Protein AF-A0A414ZR60-F1 (afdb_monomer)

Radius of gyration: 12.82 Å; Cα contacts (8 Å, |Δi|>4): 130; chains: 1; bounding box: 21×34×31 Å

Structure (mmCIF, N/CA/C/O backbone):
data_AF-A0A414ZR60-F1
#
_entry.id   AF-A0A414ZR60-F1
#
loop_
_atom_site.group_PDB
_atom_site.id
_atom_site.type_symbol
_atom_site.label_atom_id
_atom_site.label_alt_id
_atom_site.label_comp_id
_atom_site.label_asym_id
_atom_site.label_entity_id
_atom_site.label_seq_id
_atom_site.pdbx_PDB_ins_code
_atom_site.Cartn_x
_atom_site.Cartn_y
_atom_site.Cartn_z
_atom_site.occupancy
_atom_site.B_iso_or_equiv
_atom_site.auth_seq_id
_atom_site.auth_comp_id
_atom_site.auth_asym_id
_atom_site.auth_atom_id
_atom_site.pdbx_PDB_model_num
ATOM 1 N N . MET A 1 1 ? -2.681 -23.060 -19.780 1.00 38.00 1 MET A N 1
ATOM 2 C CA . MET A 1 1 ? -2.834 -22.270 -18.538 1.00 38.00 1 MET A CA 1
ATOM 3 C C . MET A 1 1 ? -1.625 -21.352 -18.429 1.00 38.00 1 MET A C 1
ATOM 5 O O . MET A 1 1 ? -0.523 -21.859 -18.299 1.00 38.00 1 MET A O 1
ATOM 9 N N . ASN A 1 2 ? -1.790 -20.033 -18.578 1.00 39.12 2 ASN A N 1
ATOM 10 C CA . ASN A 1 2 ? -0.674 -19.092 -18.425 1.00 39.12 2 ASN A CA 1
ATOM 11 C C . ASN A 1 2 ? -0.390 -18.902 -16.933 1.00 39.12 2 ASN A C 1
ATOM 13 O O . ASN A 1 2 ? -1.018 -18.079 -16.268 1.00 39.12 2 ASN A O 1
ATOM 17 N N . THR A 1 3 ? 0.539 -19.692 -16.404 1.00 46.84 3 THR A N 1
ATOM 18 C CA . THR A 1 3 ? 1.116 -19.496 -15.075 1.00 46.84 3 THR A CA 1
ATOM 19 C C . THR A 1 3 ? 1.922 -18.201 -15.116 1.00 46.84 3 THR A C 1
ATOM 21 O O . THR A 1 3 ? 3.037 -18.173 -15.638 1.00 46.84 3 THR A O 1
ATOM 24 N N . GLY A 1 4 ? 1.328 -17.095 -14.661 1.00 50.56 4 GLY A N 1
ATOM 25 C CA . GLY A 1 4 ? 2.025 -15.812 -14.571 1.00 50.56 4 GLY A CA 1
ATOM 26 C C . GLY A 1 4 ? 3.368 -15.986 -13.859 1.00 50.56 4 GLY A C 1
ATOM 27 O O . GLY A 1 4 ? 3.462 -16.755 -12.909 1.00 50.56 4 GLY A O 1
ATOM 28 N N . ASN A 1 5 ? 4.419 -15.317 -14.338 1.00 56.34 5 ASN A N 1
ATOM 29 C CA . ASN A 1 5 ? 5.753 -15.455 -13.757 1.00 56.34 5 ASN A CA 1
ATOM 30 C C . ASN A 1 5 ? 5.733 -14.958 -12.294 1.00 56.34 5 ASN A C 1
ATOM 32 O O . ASN A 1 5 ? 5.567 -13.749 -12.091 1.00 56.34 5 ASN A O 1
ATOM 36 N N . PRO A 1 6 ? 5.936 -15.831 -11.285 1.00 57.00 6 PRO A N 1
ATOM 37 C CA . PRO A 1 6 ? 5.867 -15.454 -9.872 1.00 57.00 6 PRO A CA 1
ATOM 38 C C . PRO A 1 6 ? 6.872 -14.359 -9.506 1.00 57.00 6 PRO A C 1
ATOM 40 O O . PRO A 1 6 ? 6.607 -13.546 -8.632 1.00 57.00 6 PRO A O 1
ATOM 43 N N . LYS A 1 7 ? 7.996 -14.265 -10.236 1.00 59.28 7 LYS A N 1
ATOM 44 C CA . LYS A 1 7 ? 9.020 -13.222 -10.042 1.00 59.28 7 LYS A CA 1
ATOM 45 C C . LYS A 1 7 ? 8.542 -11.813 -10.411 1.00 59.28 7 LYS A C 1
ATOM 47 O O . LYS A 1 7 ? 9.251 -10.848 -10.158 1.00 59.28 7 LYS A O 1
ATOM 52 N N . ARG A 1 8 ? 7.378 -11.687 -11.055 1.00 69.31 8 ARG A N 1
ATOM 53 C CA . ARG A 1 8 ? 6.779 -10.413 -11.483 1.00 69.31 8 ARG A CA 1
ATOM 54 C C . ARG A 1 8 ? 5.444 -10.128 -10.787 1.00 69.31 8 ARG A C 1
ATOM 56 O O . ARG A 1 8 ? 4.644 -9.349 -11.308 1.00 69.31 8 ARG A O 1
ATOM 63 N N . SER A 1 9 ? 5.178 -10.770 -9.647 1.00 77.31 9 SER A N 1
ATOM 64 C CA . SER A 1 9 ? 3.976 -10.500 -8.857 1.00 77.31 9 SER A CA 1
ATOM 65 C C . SER A 1 9 ? 4.027 -9.101 -8.247 1.00 77.31 9 SER A C 1
ATOM 67 O O . SER A 1 9 ? 5.052 -8.701 -7.696 1.00 77.31 9 SER A O 1
ATOM 69 N N . SER A 1 10 ? 2.914 -8.375 -8.318 1.00 85.19 10 SER A N 1
ATOM 70 C CA . SER A 1 10 ? 2.760 -7.135 -7.564 1.00 85.19 10 SER A CA 1
ATOM 71 C C . SER A 1 10 ? 2.718 -7.438 -6.064 1.00 85.19 10 SER A C 1
ATOM 73 O O . SER A 1 10 ? 2.123 -8.433 -5.647 1.00 85.19 10 SER A O 1
ATOM 75 N N . GLN A 1 11 ? 3.330 -6.569 -5.267 1.00 90.00 11 GLN A N 1
ATOM 76 C CA . GLN A 1 11 ? 3.075 -6.470 -3.835 1.00 90.00 11 GLN A CA 1
ATOM 77 C C . GLN A 1 11 ? 1.935 -5.476 -3.597 1.00 90.00 11 GLN A C 1
ATOM 79 O O . GLN A 1 11 ? 1.553 -4.712 -4.486 1.00 90.00 11 GLN A O 1
ATOM 84 N N . PHE A 1 12 ? 1.391 -5.480 -2.386 1.00 92.56 12 PHE A N 1
ATOM 85 C CA . PHE A 1 12 ? 0.281 -4.615 -2.013 1.00 92.56 12 PHE A CA 1
ATOM 86 C C . PHE A 1 12 ? 0.589 -3.954 -0.678 1.00 92.56 12 PHE A C 1
ATOM 88 O O . PHE A 1 12 ? 0.802 -4.643 0.314 1.00 92.56 12 PHE A O 1
ATOM 95 N N . LEU A 1 13 ? 0.644 -2.627 -0.655 1.00 95.19 13 LEU A N 1
ATOM 96 C CA . LEU A 1 13 ? 0.846 -1.843 0.559 1.00 95.19 13 LEU A CA 1
ATOM 97 C C . LEU A 1 13 ? -0.514 -1.441 1.122 1.00 95.19 13 LEU A C 1
ATOM 99 O O . LEU A 1 13 ? -1.264 -0.715 0.474 1.00 95.19 13 LEU A O 1
ATOM 103 N N . CYS A 1 14 ? -0.837 -1.916 2.320 1.00 95.75 14 CYS A N 1
ATOM 104 C CA . CYS A 1 14 ? -2.073 -1.556 3.001 1.00 95.75 14 CYS A CA 1
ATOM 105 C C . CYS A 1 14 ? -2.030 -0.075 3.404 1.00 95.75 14 CYS A C 1
ATOM 107 O O . CYS A 1 14 ? -1.128 0.325 4.133 1.00 95.75 14 CYS A O 1
ATOM 109 N N . LEU A 1 15 ? -2.998 0.730 2.961 1.00 96.31 15 LEU A N 1
ATOM 110 C CA . LEU A 1 15 ? -3.077 2.164 3.288 1.00 96.31 15 LEU A CA 1
ATOM 111 C C . LEU A 1 15 ? -3.579 2.425 4.719 1.00 96.31 15 LEU A C 1
ATOM 113 O O . LEU A 1 15 ? -3.443 3.532 5.234 1.00 96.31 15 LEU A O 1
ATOM 117 N N . HIS A 1 16 ? -4.134 1.395 5.359 1.00 94.94 16 HIS A N 1
ATOM 118 C CA . HIS A 1 16 ? -4.588 1.434 6.744 1.00 94.94 16 HIS A CA 1
ATOM 119 C C . HIS A 1 16 ? -3.413 1.261 7.717 1.00 94.94 16 HIS A C 1
ATOM 121 O O . HIS A 1 16 ? -3.025 2.209 8.392 1.00 94.94 16 HIS A O 1
ATOM 127 N N . CYS A 1 17 ? -2.754 0.096 7.704 1.00 95.19 17 CYS A N 1
ATOM 128 C CA . CYS A 1 17 ? -1.633 -0.196 8.607 1.00 95.19 17 CYS A CA 1
ATOM 129 C C . CYS A 1 17 ? -0.241 0.166 8.061 1.00 95.19 17 CYS A C 1
ATOM 131 O O . CYS A 1 17 ? 0.755 -0.042 8.752 1.00 95.19 17 CYS A O 1
ATOM 133 N N . MET A 1 18 ? -0.144 0.665 6.822 1.00 95.19 18 MET A N 1
ATOM 134 C CA . MET A 1 18 ? 1.109 1.073 6.158 1.00 95.19 18 MET A CA 1
ATOM 135 C C . MET A 1 18 ? 2.184 -0.023 6.067 1.00 95.19 18 MET A C 1
ATOM 137 O O . MET A 1 18 ? 3.384 0.245 5.959 1.00 95.19 18 MET A O 1
ATOM 141 N N . LYS A 1 19 ? 1.756 -1.289 6.058 1.00 95.12 19 LYS A N 1
ATOM 142 C CA . LYS A 1 19 ? 2.616 -2.468 5.891 1.00 95.12 19 LYS A CA 1
ATOM 143 C C . LYS A 1 19 ? 2.311 -3.187 4.584 1.00 95.12 19 LYS A C 1
ATOM 145 O O . LYS A 1 19 ? 1.171 -3.184 4.112 1.00 95.12 19 LYS A O 1
ATOM 150 N N . ILE A 1 20 ? 3.328 -3.841 4.016 1.00 93.94 20 ILE A N 1
ATOM 151 C CA . ILE A 1 20 ? 3.117 -4.769 2.901 1.00 93.94 20 ILE A CA 1
ATOM 152 C C . ILE A 1 20 ? 2.188 -5.874 3.393 1.00 93.94 20 ILE A C 1
ATOM 154 O O . ILE A 1 20 ? 2.417 -6.487 4.435 1.00 93.94 20 ILE A O 1
ATOM 158 N N . ASN A 1 21 ? 1.089 -6.056 2.683 1.00 92.12 21 ASN A N 1
ATOM 159 C CA . ASN A 1 21 ? 0.084 -7.044 2.991 1.00 92.12 21 ASN A CA 1
ATOM 160 C C . ASN A 1 21 ? 0.648 -8.440 2.708 1.00 92.12 21 ASN A C 1
ATOM 162 O O . ASN A 1 21 ? 1.242 -8.678 1.655 1.00 92.12 21 ASN A O 1
ATOM 166 N N . GLN A 1 22 ? 0.442 -9.363 3.644 1.00 88.06 22 GLN A N 1
ATOM 167 C CA . GLN A 1 22 ? 0.913 -10.750 3.581 1.00 88.06 22 GLN A CA 1
ATOM 168 C C . GLN A 1 22 ? -0.009 -11.609 2.705 1.00 88.06 22 GLN A C 1
ATOM 170 O O . GLN A 1 22 ? -0.415 -12.711 3.069 1.00 88.06 22 GLN A O 1
ATOM 175 N N . LEU A 1 23 ? -0.389 -11.071 1.547 1.00 81.81 23 LEU A N 1
ATOM 176 C CA . LEU A 1 23 ? -1.151 -11.801 0.549 1.00 81.81 23 LEU A CA 1
ATOM 177 C C . LEU A 1 23 ? -0.241 -12.875 -0.042 1.00 81.81 23 LEU A C 1
ATOM 179 O O . LEU A 1 23 ? 0.877 -12.587 -0.468 1.00 81.81 23 LEU A O 1
ATOM 183 N N . GLY A 1 24 ? -0.726 -14.115 -0.079 1.00 67.75 24 GLY A N 1
ATOM 184 C CA . GLY A 1 24 ? -0.031 -15.189 -0.779 1.00 67.75 24 GLY A CA 1
ATOM 185 C C . GLY A 1 24 ? 0.228 -14.834 -2.250 1.00 67.75 24 GLY A C 1
ATOM 186 O O . GLY A 1 24 ? -0.453 -13.997 -2.850 1.00 67.75 24 GLY A O 1
ATOM 187 N N . SER A 1 25 ? 1.214 -15.493 -2.861 1.00 62.22 25 SER A N 1
ATOM 188 C CA . SER A 1 25 ? 1.471 -15.365 -4.296 1.00 62.22 25 SER A CA 1
ATOM 189 C C . SER A 1 25 ? 0.227 -15.781 -5.087 1.00 62.22 25 SER A C 1
ATOM 191 O O . SER A 1 25 ? -0.189 -16.932 -4.978 1.00 62.22 25 SER A O 1
ATOM 193 N N . GLY A 1 26 ? -0.358 -14.891 -5.898 1.00 56.53 26 GLY A N 1
ATOM 194 C CA . GLY A 1 26 ? -1.452 -15.311 -6.784 1.00 56.53 26 GLY A CA 1
ATOM 195 C C . GLY A 1 26 ? -2.538 -14.304 -7.138 1.00 56.53 26 GLY A C 1
ATOM 196 O O . GLY A 1 26 ? -3.435 -14.677 -7.888 1.00 56.53 26 GLY A O 1
ATOM 197 N N . ILE A 1 27 ? -2.496 -13.045 -6.677 1.00 67.44 27 ILE A N 1
ATOM 198 C CA . ILE A 1 27 ? -3.479 -12.058 -7.157 1.00 67.44 27 ILE A CA 1
ATOM 199 C C . ILE A 1 27 ? -3.204 -11.757 -8.629 1.00 67.44 27 ILE A C 1
ATOM 201 O O . ILE A 1 27 ? -2.317 -10.982 -8.994 1.00 67.44 27 ILE A O 1
ATOM 205 N N . GLN A 1 28 ? -3.978 -12.414 -9.484 1.00 59.09 28 GLN A N 1
ATOM 206 C CA . GLN A 1 28 ? -3.818 -12.356 -10.921 1.00 59.09 28 GLN A CA 1
ATOM 207 C C . GLN A 1 28 ? -4.184 -10.956 -11.423 1.00 59.09 28 GLN A C 1
ATOM 209 O O . GLN A 1 28 ? -5.227 -10.382 -11.098 1.00 59.09 28 GLN A O 1
ATOM 214 N N . ARG A 1 29 ? -3.304 -10.382 -12.243 1.00 61.06 29 ARG A N 1
ATOM 215 C CA . ARG A 1 29 ? -3.590 -9.142 -12.962 1.00 61.06 29 ARG A CA 1
ATOM 216 C C . ARG A 1 29 ? -4.586 -9.497 -14.066 1.00 61.06 29 ARG A C 1
ATOM 218 O O . ARG A 1 29 ? -4.186 -10.036 -15.092 1.00 61.06 29 ARG A O 1
ATOM 225 N N . GLY A 1 30 ? -5.880 -9.251 -13.846 1.00 57.84 30 GLY A N 1
ATOM 226 C CA . GLY A 1 30 ? -6.857 -9.257 -14.942 1.00 57.84 30 GLY A CA 1
ATOM 227 C C . GLY A 1 30 ? -6.330 -8.337 -16.044 1.00 57.84 30 GLY A C 1
ATOM 228 O O . GLY A 1 30 ? -5.882 -7.239 -15.714 1.00 57.84 30 GLY A O 1
ATOM 229 N N . GLY A 1 31 ? -6.296 -8.823 -17.289 1.00 56.25 31 GLY A N 1
ATOM 230 C CA . GLY A 1 31 ? -5.421 -8.394 -18.398 1.00 56.25 31 GLY A CA 1
ATOM 231 C C . GLY A 1 31 ? -5.508 -6.944 -18.892 1.00 56.25 31 GLY A C 1
ATOM 232 O O . GLY A 1 31 ? -5.033 -6.654 -19.983 1.00 56.25 31 GLY A O 1
ATOM 233 N N . HIS A 1 32 ? -6.070 -6.028 -18.112 1.00 58.97 32 HIS A N 1
ATOM 234 C CA . HIS A 1 32 ? -6.100 -4.605 -18.404 1.00 58.97 32 HIS A CA 1
ATOM 235 C C . HIS A 1 32 ? -4.882 -3.895 -17.805 1.00 58.97 32 HIS A C 1
ATOM 237 O O . HIS A 1 32 ? -4.496 -4.116 -16.650 1.00 58.97 32 HIS A O 1
ATOM 243 N N . THR A 1 33 ? -4.291 -3.004 -18.597 1.00 59.44 33 THR A N 1
ATOM 244 C CA . THR A 1 33 ? -3.274 -2.039 -18.179 1.00 59.44 33 THR A CA 1
ATOM 245 C C . THR A 1 33 ? -3.892 -1.107 -17.140 1.00 59.44 33 THR A C 1
ATOM 247 O O . THR A 1 33 ? -4.570 -0.143 -17.472 1.00 59.44 33 THR A O 1
ATOM 250 N N . ARG A 1 34 ? -3.717 -1.425 -15.856 1.00 70.19 34 ARG A N 1
ATOM 251 C CA . ARG A 1 34 ? -4.101 -0.517 -14.768 1.00 70.19 34 ARG A CA 1
ATOM 252 C C . ARG A 1 34 ? -3.136 0.664 -14.731 1.00 70.19 34 ARG A C 1
ATOM 254 O O . ARG A 1 34 ? -1.989 0.541 -15.172 1.00 70.19 34 ARG A O 1
ATOM 261 N N . GLU A 1 35 ? -3.567 1.782 -14.172 1.00 80.69 35 GLU A N 1
ATOM 262 C CA . GLU A 1 35 ? -2.685 2.922 -13.919 1.00 80.69 35 GLU A CA 1
ATOM 263 C C . GLU A 1 35 ? -1.606 2.570 -12.877 1.00 8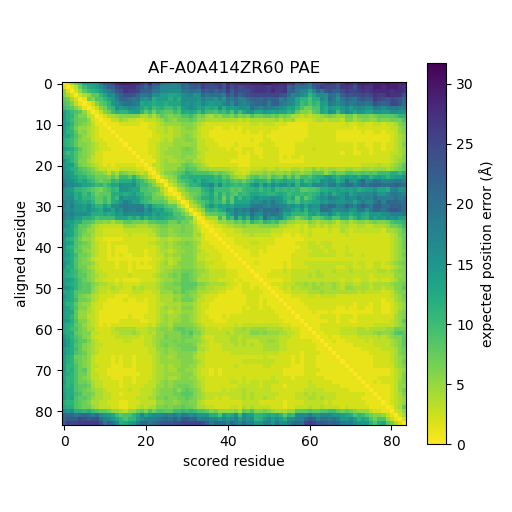0.69 35 GLU A C 1
ATOM 265 O O . GLU A 1 35 ? -1.742 1.603 -12.110 1.00 80.69 35 GLU A O 1
ATOM 270 N N . LYS A 1 36 ? -0.475 3.291 -12.889 1.00 86.44 36 LYS A N 1
ATOM 271 C CA . LYS A 1 36 ? 0.518 3.201 -11.800 1.00 86.44 36 LYS A CA 1
ATOM 272 C C . LYS A 1 36 ? -0.189 3.611 -10.502 1.00 86.44 36 LYS A C 1
ATOM 274 O O . LY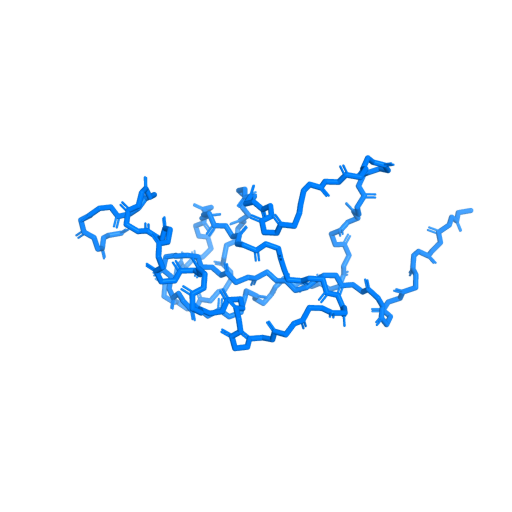S A 1 36 ? -1.052 4.481 -10.549 1.00 86.44 36 LYS A O 1
ATOM 279 N N . TRP A 1 37 ? 0.159 2.992 -9.372 1.00 89.69 37 TRP A N 1
ATOM 280 C CA . TRP A 1 37 ? -0.446 3.317 -8.068 1.00 89.69 37 TRP A CA 1
ATOM 281 C C . TRP A 1 37 ? -1.937 2.984 -7.947 1.00 89.69 37 TRP A C 1
ATOM 283 O O . TRP A 1 37 ? -2.681 3.632 -7.216 1.00 89.69 37 TRP A O 1
ATOM 293 N N . HIS A 1 38 ? -2.381 1.948 -8.654 1.00 90.94 38 HIS A N 1
ATOM 294 C CA . HIS A 1 38 ? -3.757 1.488 -8.565 1.00 90.94 38 HIS A CA 1
ATOM 295 C C . HIS A 1 38 ? -4.086 0.956 -7.159 1.00 90.94 38 HIS A C 1
ATOM 297 O O . HIS A 1 38 ? -3.360 0.123 -6.616 1.00 90.94 38 HIS A O 1
ATOM 303 N N . VAL A 1 39 ? -5.205 1.412 -6.595 1.00 92.56 39 VAL A N 1
ATOM 304 C CA . VAL A 1 39 ? -5.691 1.002 -5.271 1.00 92.56 39 VAL A CA 1
ATOM 305 C C . VAL A 1 39 ? -6.761 -0.079 -5.413 1.00 92.56 39 VAL A C 1
ATOM 307 O O . VAL A 1 39 ? -7.652 0.028 -6.256 1.00 92.56 39 VAL A O 1
ATOM 310 N N . LYS A 1 40 ? -6.681 -1.120 -4.582 1.00 91.00 40 LYS A N 1
ATOM 311 C CA . LYS A 1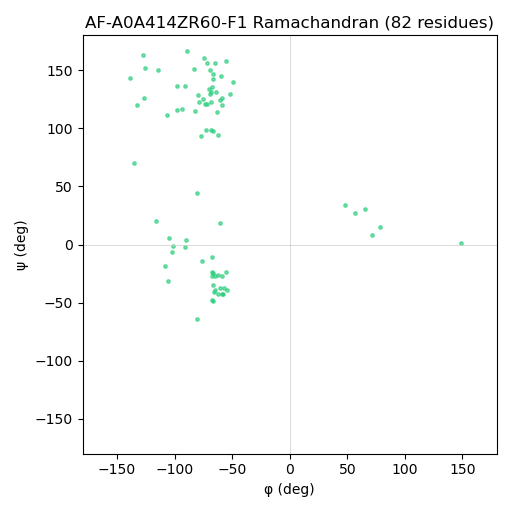 40 ? -7.625 -2.245 -4.545 1.00 91.00 40 LYS A CA 1
ATOM 312 C C . LYS A 1 40 ? -8.198 -2.448 -3.153 1.00 91.00 40 LYS A C 1
ATOM 314 O O . LYS A 1 40 ? -7.506 -2.214 -2.170 1.00 91.00 40 LYS A O 1
ATOM 319 N N . ASP A 1 41 ? -9.406 -2.984 -3.093 1.00 93.38 41 ASP A N 1
ATOM 320 C CA . ASP A 1 41 ? -9.958 -3.563 -1.872 1.00 93.38 41 ASP A CA 1
ATOM 321 C C . ASP A 1 41 ? -9.448 -4.992 -1.718 1.00 93.38 41 ASP A C 1
ATOM 323 O O . ASP A 1 41 ? -9.726 -5.845 -2.562 1.00 93.38 41 ASP A O 1
ATOM 327 N N . LEU A 1 42 ? -8.651 -5.240 -0.680 1.00 92.69 42 LEU A N 1
ATOM 328 C CA . LEU A 1 42 ? -8.064 -6.546 -0.388 1.00 92.69 42 LEU A CA 1
ATOM 329 C C . LEU A 1 42 ? -8.135 -6.818 1.109 1.00 92.69 42 LEU A C 1
ATOM 331 O O . LEU A 1 42 ? -7.904 -5.926 1.921 1.00 92.69 42 LEU A O 1
ATOM 335 N N . THR A 1 43 ? -8.383 -8.071 1.475 1.00 93.38 43 THR A N 1
ATOM 336 C CA . THR A 1 43 ? -8.209 -8.530 2.853 1.00 93.38 43 THR A CA 1
ATOM 337 C C . THR A 1 43 ? -6.765 -8.307 3.299 1.00 93.38 43 THR A C 1
ATOM 339 O O . THR A 1 43 ? -5.828 -8.744 2.628 1.00 93.38 43 THR A O 1
ATOM 342 N N . CYS A 1 44 ? -6.572 -7.618 4.421 1.00 93.88 44 CYS A N 1
ATOM 343 C CA . CYS A 1 44 ? -5.264 -7.388 5.011 1.00 93.88 44 CYS A CA 1
ATOM 344 C C . CYS A 1 44 ? -4.982 -8.386 6.127 1.00 93.88 44 CYS A C 1
ATOM 346 O O . CYS A 1 44 ? -5.628 -8.374 7.171 1.00 93.88 44 CYS A O 1
ATOM 348 N N . PHE A 1 45 ? -3.972 -9.226 5.909 1.00 93.00 45 PHE A N 1
ATOM 349 C CA . PHE A 1 45 ? -3.562 -10.268 6.855 1.00 93.00 45 PHE A CA 1
ATOM 350 C C . PHE A 1 45 ? -2.504 -9.796 7.861 1.00 93.00 45 PHE A C 1
ATOM 352 O O . PHE A 1 45 ? -2.009 -10.586 8.663 1.00 93.00 45 PHE A O 1
ATOM 359 N N . ASN A 1 46 ? -2.142 -8.509 7.834 1.00 94.19 46 ASN A N 1
ATOM 360 C CA . ASN A 1 46 ? -1.312 -7.929 8.884 1.00 94.19 46 ASN A CA 1
ATOM 361 C C . ASN A 1 46 ? -2.080 -7.902 10.207 1.00 94.19 46 ASN A C 1
ATOM 363 O O . ASN A 1 46 ? -3.297 -7.709 10.225 1.00 94.19 46 ASN A O 1
ATOM 367 N N . LYS A 1 47 ? -1.350 -8.065 11.316 1.00 93.94 47 LYS A N 1
ATOM 368 C CA . LYS A 1 47 ? -1.932 -8.148 12.661 1.00 93.94 47 LYS A CA 1
ATOM 369 C C . LYS A 1 47 ? -2.814 -6.945 12.981 1.00 93.94 47 LYS A C 1
ATOM 371 O O . LYS A 1 47 ? -3.875 -7.142 13.540 1.00 93.94 47 LYS A O 1
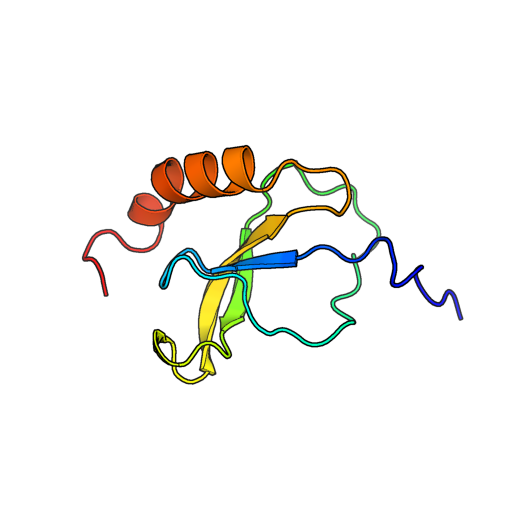ATOM 376 N N . GLU A 1 48 ? -2.415 -5.746 12.563 1.00 93.31 48 GLU A N 1
ATOM 377 C CA . GLU A 1 48 ? -3.133 -4.492 12.828 1.00 93.31 48 GLU A CA 1
ATOM 378 C C . GLU A 1 48 ? -4.514 -4.426 12.166 1.00 93.31 48 GLU A C 1
ATOM 380 O O . GLU A 1 48 ? -5.393 -3.735 12.661 1.00 93.31 48 GLU A O 1
ATOM 385 N N . CYS A 1 49 ? -4.710 -5.134 11.051 1.00 93.81 49 CYS A N 1
ATOM 386 C CA . CYS A 1 49 ? -5.971 -5.104 10.311 1.00 93.81 49 CYS A CA 1
ATOM 387 C C . CYS A 1 49 ? -6.839 -6.341 10.558 1.00 93.81 49 CYS A C 1
ATOM 389 O O . CYS A 1 49 ? -7.947 -6.393 10.041 1.00 93.81 49 CYS A O 1
ATOM 391 N N . HIS A 1 50 ? -6.348 -7.359 11.275 1.00 92.38 50 HIS A N 1
ATOM 392 C CA . HIS A 1 50 ? -7.122 -8.540 11.683 1.00 92.38 50 HIS A CA 1
ATOM 393 C C . HIS A 1 50 ? -7.962 -9.221 10.574 1.00 92.38 50 HIS A C 1
ATOM 395 O O . HIS A 1 50 ? -9.032 -9.760 10.845 1.00 92.38 50 HIS A O 1
ATOM 401 N N . GLY A 1 51 ? -7.499 -9.228 9.317 1.00 91.56 51 GLY A N 1
ATOM 402 C CA . GLY A 1 51 ? -8.254 -9.824 8.207 1.00 91.56 51 GLY A CA 1
ATOM 403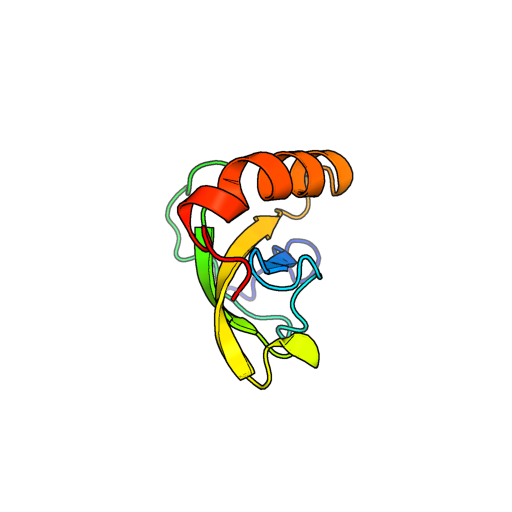 C C . GLY A 1 51 ? -9.396 -8.952 7.666 1.00 91.56 51 GLY A C 1
ATOM 404 O O . GLY A 1 51 ? -10.238 -9.447 6.917 1.00 91.56 51 GLY A O 1
ATOM 405 N N . M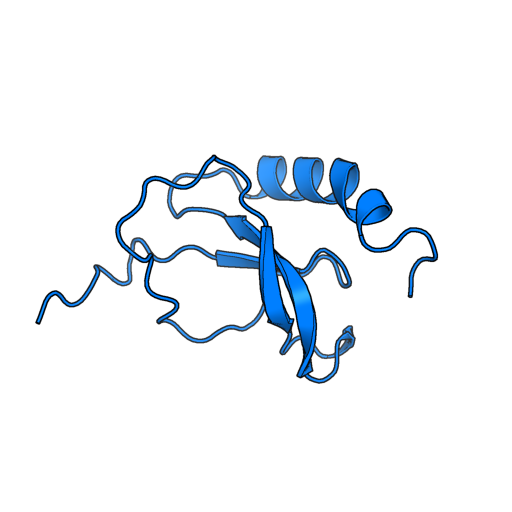ET A 1 52 ? -9.440 -7.663 8.000 1.00 93.75 52 MET A N 1
ATOM 406 C CA . MET A 1 52 ? -10.381 -6.708 7.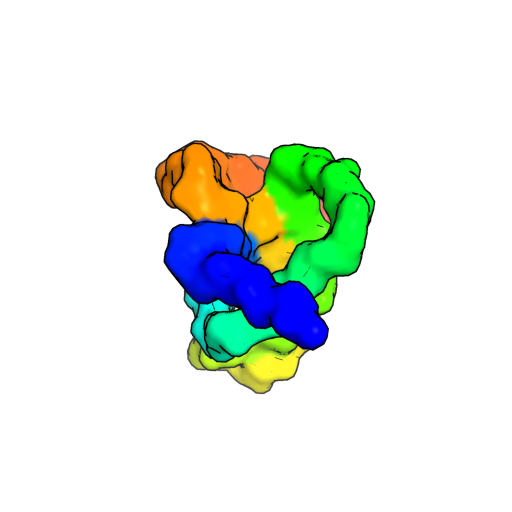413 1.00 93.75 52 MET A CA 1
ATOM 407 C C . MET A 1 52 ? -10.057 -6.434 5.943 1.00 93.75 52 MET A C 1
ATOM 409 O O . MET A 1 52 ? -8.898 -6.471 5.521 1.00 93.75 52 MET A O 1
ATOM 413 N N . ILE A 1 53 ? -11.085 -6.119 5.154 1.00 94.50 53 ILE A N 1
ATOM 414 C CA . ILE A 1 53 ? -10.906 -5.600 3.796 1.00 94.50 53 ILE A CA 1
ATOM 415 C C . ILE A 1 53 ? -10.427 -4.151 3.903 1.00 94.50 53 ILE A C 1
ATOM 417 O O . ILE A 1 53 ? -11.112 -3.310 4.479 1.00 94.50 53 ILE A O 1
ATOM 421 N N . THR A 1 54 ? -9.257 -3.862 3.340 1.00 95.44 54 THR A N 1
ATOM 422 C CA . THR A 1 54 ? -8.649 -2.530 3.344 1.00 95.44 54 THR A CA 1
ATOM 423 C C . THR A 1 54 ? -8.262 -2.081 1.937 1.00 95.44 54 THR A C 1
ATOM 425 O O . THR A 1 54 ? -8.128 -2.880 1.003 1.00 95.44 54 THR A O 1
ATOM 428 N N . LYS A 1 55 ? -8.032 -0.776 1.784 1.00 95.69 55 LYS A N 1
ATOM 429 C CA . LYS A 1 55 ? -7.484 -0.170 0.574 1.00 95.69 55 LYS A CA 1
ATOM 430 C C . LYS A 1 55 ? -5.988 -0.459 0.513 1.00 95.69 55 LYS A C 1
ATOM 432 O O . LYS A 1 55 ? -5.240 -0.160 1.442 1.00 95.69 55 LYS A O 1
ATOM 437 N N . ASN A 1 56 ? -5.547 -1.050 -0.588 1.00 94.31 56 ASN A N 1
ATOM 438 C CA . ASN A 1 56 ? -4.178 -1.493 -0.797 1.00 94.31 56 ASN A CA 1
ATOM 439 C C . ASN A 1 56 ? -3.621 -0.906 -2.093 1.00 94.31 56 ASN A C 1
ATOM 441 O O . ASN A 1 56 ? -4.200 -1.095 -3.164 1.00 94.31 56 ASN A O 1
ATOM 445 N N . LEU A 1 57 ? -2.477 -0.239 -1.999 1.00 94.75 57 LEU A N 1
ATOM 446 C CA . LEU A 1 57 ? -1.737 0.299 -3.129 1.00 94.75 57 LEU A CA 1
ATOM 447 C C . LEU A 1 57 ? -0.947 -0.815 -3.827 1.00 94.75 57 LEU A C 1
ATOM 449 O O . LEU A 1 57 ? -0.122 -1.480 -3.200 1.00 94.75 57 LEU A O 1
ATOM 453 N N . GLU A 1 58 ? -1.187 -1.022 -5.121 1.00 91.94 58 GLU A N 1
ATOM 454 C CA . GLU A 1 58 ? -0.432 -1.977 -5.935 1.00 91.94 58 GLU A CA 1
ATOM 455 C C . GLU A 1 58 ? 0.987 -1.455 -6.208 1.00 91.94 58 GLU A C 1
ATOM 457 O O . GLU A 1 58 ? 1.162 -0.410 -6.836 1.00 91.94 58 GLU A O 1
ATOM 462 N N . ILE A 1 59 ? 1.990 -2.225 -5.783 1.00 90.88 59 ILE A N 1
ATOM 463 C CA . ILE A 1 59 ? 3.413 -2.011 -6.065 1.0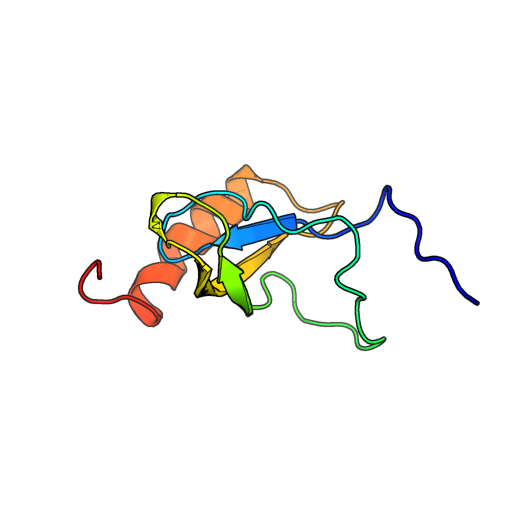0 90.88 59 ILE A CA 1
ATOM 464 C C . ILE A 1 59 ? 3.838 -3.070 -7.074 1.00 90.88 59 ILE A C 1
ATOM 466 O O . ILE A 1 59 ? 3.866 -4.263 -6.765 1.00 90.88 59 ILE A O 1
ATOM 470 N N . ARG A 1 60 ? 4.147 -2.669 -8.304 1.00 87.06 60 ARG A N 1
ATOM 471 C CA . ARG A 1 60 ? 4.574 -3.611 -9.344 1.00 87.06 60 ARG A CA 1
ATOM 472 C C . ARG A 1 60 ? 6.000 -4.065 -9.069 1.00 87.06 60 ARG A C 1
ATOM 474 O O . ARG A 1 60 ? 6.777 -3.378 -8.421 1.00 87.06 60 ARG A O 1
ATOM 481 N N . TRP A 1 61 ? 6.376 -5.193 -9.661 1.00 84.00 61 TRP A N 1
ATOM 482 C CA . TRP A 1 61 ? 7.728 -5.750 -9.547 1.00 84.00 61 TRP A CA 1
ATOM 483 C C . TRP A 1 61 ? 8.855 -4.784 -9.964 1.00 84.00 61 TRP A C 1
ATOM 485 O O . TRP A 1 61 ? 9.990 -4.968 -9.542 1.00 84.00 61 TRP A O 1
ATOM 495 N N . CYS A 1 62 ? 8.556 -3.793 -10.811 1.00 85.50 6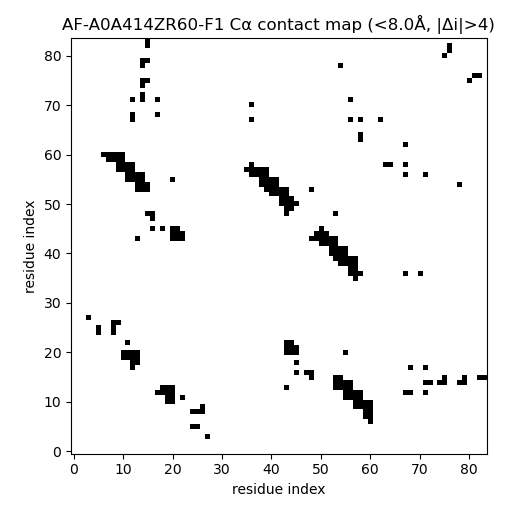2 CYS A N 1
ATOM 496 C CA . CYS A 1 62 ? 9.500 -2.785 -11.293 1.00 85.50 62 CYS A CA 1
ATOM 497 C C . CYS A 1 62 ? 9.381 -1.428 -10.581 1.00 85.50 62 CYS A C 1
ATOM 499 O O . CYS A 1 62 ? 10.112 -0.507 -10.936 1.00 85.50 62 CYS A O 1
ATOM 501 N N . ASP A 1 63 ? 8.443 -1.272 -9.644 1.00 88.62 63 ASP A N 1
ATOM 502 C CA . ASP A 1 63 ? 8.255 -0.014 -8.921 1.00 88.62 63 ASP A CA 1
ATOM 503 C C . ASP A 1 63 ? 9.238 0.093 -7.743 1.00 88.62 63 ASP A C 1
ATOM 505 O O . ASP A 1 63 ? 9.636 -0.905 -7.139 1.00 88.62 63 ASP A O 1
ATOM 509 N N . ASN A 1 64 ? 9.608 1.326 -7.389 1.00 91.81 64 ASN A N 1
ATOM 510 C CA . ASN A 1 64 ? 10.414 1.606 -6.206 1.00 91.81 64 ASN A CA 1
ATOM 511 C C . ASN A 1 64 ? 9.529 1.586 -4.943 1.00 91.81 64 ASN A C 1
ATOM 513 O O . ASN A 1 64 ? 8.499 2.257 -4.882 1.00 91.81 64 ASN A O 1
ATOM 517 N N . ILE A 1 65 ? 9.943 0.830 -3.922 1.00 89.56 65 ILE A N 1
ATOM 518 C CA . ILE A 1 65 ? 9.191 0.677 -2.666 1.00 89.56 65 ILE A CA 1
ATOM 519 C C . ILE A 1 65 ? 9.134 1.985 -1.861 1.00 89.56 65 ILE A C 1
ATOM 521 O O . ILE A 1 65 ? 8.121 2.245 -1.215 1.00 89.56 65 ILE A O 1
ATOM 525 N N . LEU A 1 66 ? 10.188 2.806 -1.887 1.00 93.69 66 LEU A N 1
ATOM 526 C CA . LEU A 1 66 ? 10.205 4.099 -1.195 1.00 93.69 66 LEU A CA 1
ATOM 527 C C . LEU A 1 66 ? 9.211 5.066 -1.845 1.00 93.69 66 LEU A C 1
ATOM 529 O O . LEU A 1 66 ? 8.341 5.574 -1.152 1.00 93.69 66 LEU A O 1
ATOM 533 N N . GLU A 1 67 ? 9.224 5.190 -3.178 1.00 95.12 67 GLU A N 1
ATOM 534 C CA . GLU A 1 67 ? 8.221 5.997 -3.897 1.00 95.12 67 GLU A CA 1
ATOM 535 C C . GLU A 1 67 ? 6.788 5.528 -3.610 1.00 95.12 67 GLU A C 1
ATOM 537 O O . GLU A 1 67 ? 5.866 6.335 -3.501 1.00 95.12 67 GLU A O 1
ATOM 542 N N . ALA A 1 68 ? 6.587 4.212 -3.495 1.00 93.88 68 ALA A N 1
ATOM 543 C CA . ALA A 1 68 ? 5.285 3.651 -3.165 1.00 93.88 68 ALA A CA 1
ATOM 544 C C . ALA A 1 68 ? 4.827 4.044 -1.755 1.00 93.88 68 ALA A C 1
ATOM 546 O O . ALA A 1 68 ? 3.643 4.315 -1.553 1.00 93.88 68 ALA A O 1
ATOM 547 N N . ARG A 1 69 ? 5.751 4.078 -0.788 1.00 94.44 69 ARG A N 1
ATOM 548 C CA . ARG A 1 69 ? 5.476 4.524 0.583 1.00 94.44 69 ARG A CA 1
ATOM 549 C C . ARG A 1 69 ? 5.147 6.009 0.630 1.00 94.44 69 ARG A C 1
ATOM 551 O O . ARG A 1 69 ? 4.091 6.346 1.156 1.00 94.44 69 ARG A O 1
ATOM 558 N N . ASP A 1 70 ? 5.952 6.848 -0.015 1.00 96.44 70 ASP A N 1
ATOM 559 C CA . ASP A 1 70 ? 5.694 8.290 -0.109 1.00 96.44 70 ASP A CA 1
ATOM 560 C C . ASP A 1 70 ? 4.326 8.550 -0.751 1.00 96.44 70 ASP A C 1
ATOM 562 O O . ASP A 1 70 ? 3.531 9.373 -0.290 1.00 96.44 70 ASP A O 1
ATOM 566 N N . LYS A 1 71 ? 3.996 7.797 -1.810 1.00 95.88 71 LYS A N 1
ATOM 567 C CA . LYS A 1 71 ? 2.689 7.906 -2.456 1.00 95.88 71 LYS A CA 1
ATOM 568 C C . LYS A 1 71 ? 1.554 7.456 -1.542 1.00 95.88 71 LYS A C 1
ATOM 570 O O . LYS A 1 71 ? 0.500 8.088 -1.551 1.00 95.88 71 LYS A O 1
ATOM 575 N N . ALA A 1 72 ? 1.746 6.375 -0.791 1.00 95.69 72 ALA A N 1
ATOM 576 C CA . ALA A 1 72 ? 0.763 5.872 0.159 1.00 95.69 72 ALA A CA 1
ATOM 577 C C . ALA A 1 72 ? 0.479 6.889 1.271 1.00 95.69 72 ALA A C 1
ATOM 579 O O . ALA A 1 72 ? -0.689 7.124 1.570 1.00 95.69 72 ALA A O 1
ATOM 580 N N . GLU A 1 73 ? 1.505 7.548 1.812 1.00 95.06 73 GLU A N 1
ATOM 581 C CA . GLU A 1 73 ? 1.346 8.620 2.804 1.00 95.06 73 GLU A CA 1
ATOM 582 C C . GLU A 1 73 ? 0.494 9.774 2.263 1.00 95.06 73 GLU A C 1
ATOM 584 O O . GLU A 1 73 ? -0.437 10.212 2.930 1.00 95.06 73 GLU A O 1
ATOM 589 N N . GLN A 1 74 ? 0.709 10.187 1.011 1.00 94.81 74 GLN A N 1
ATOM 590 C CA . GLN A 1 74 ? -0.074 11.263 0.386 1.00 94.81 74 GLN A CA 1
ATOM 591 C C . GLN A 1 74 ? -1.550 10.920 0.138 1.00 94.81 74 GLN A C 1
ATOM 593 O O . GLN A 1 74 ? -2.376 11.821 -0.015 1.00 94.81 74 GLN A O 1
ATOM 598 N N . ILE A 1 75 ? -1.888 9.639 -0.046 1.00 94.75 75 ILE A N 1
ATOM 599 C CA . ILE A 1 75 ? -3.247 9.236 -0.446 1.00 94.75 75 ILE A CA 1
ATOM 600 C C . ILE A 1 75 ? -4.031 8.556 0.668 1.00 94.75 75 ILE A C 1
ATOM 602 O O . ILE A 1 75 ? -5.251 8.476 0.545 1.00 94.75 75 ILE A O 1
ATOM 606 N N . ARG A 1 76 ? -3.379 8.051 1.723 1.00 94.12 76 ARG A N 1
ATOM 607 C CA . ARG A 1 76 ? -4.055 7.262 2.763 1.00 94.12 76 ARG A CA 1
ATOM 608 C C . ARG A 1 76 ? -5.153 8.044 3.475 1.00 94.12 76 ARG A C 1
ATOM 610 O O . ARG A 1 76 ? -6.211 7.475 3.704 1.00 94.12 76 ARG A O 1
ATOM 617 N N . GLU A 1 77 ? -4.956 9.340 3.714 1.00 92.62 77 GLU A N 1
ATOM 618 C CA . GLU A 1 77 ? -5.943 10.214 4.369 1.00 92.62 77 GLU A CA 1
ATOM 619 C C . GLU A 1 77 ? -7.243 10.334 3.564 1.00 92.62 77 GLU A C 1
ATOM 621 O O . GLU A 1 77 ? -8.314 10.510 4.129 1.00 92.62 77 GLU A O 1
ATOM 626 N N . LYS A 1 78 ? -7.188 10.153 2.236 1.00 93.69 78 LYS A N 1
ATOM 627 C CA . LYS A 1 78 ? -8.391 10.140 1.386 1.00 93.69 78 LYS A CA 1
ATOM 628 C C . LYS A 1 78 ? -9.283 8.928 1.642 1.00 93.69 78 LYS A C 1
ATOM 630 O O . LYS A 1 78 ? -10.456 8.952 1.287 1.00 93.69 78 LYS A O 1
ATOM 635 N N . TYR A 1 79 ? -8.705 7.851 2.167 1.00 92.81 79 TYR A N 1
ATOM 636 C CA . TYR A 1 79 ? -9.396 6.593 2.435 1.00 92.81 79 TYR A CA 1
ATOM 637 C C . TYR A 1 79 ? -9.659 6.379 3.926 1.00 92.81 79 TYR A C 1
ATOM 639 O O . TYR A 1 79 ? -10.653 5.749 4.267 1.00 92.81 79 TYR A O 1
ATOM 647 N N . TYR A 1 80 ? -8.775 6.899 4.779 1.00 91.06 80 TYR A N 1
ATOM 648 C CA . TYR A 1 80 ? -8.785 6.752 6.233 1.00 91.06 80 TYR A CA 1
ATOM 649 C C . TYR A 1 80 ? -8.512 8.117 6.891 1.00 91.06 80 TYR A C 1
ATOM 651 O O . TYR A 1 80 ? -7.412 8.335 7.403 1.00 91.06 80 TYR A O 1
ATOM 659 N N . PRO A 1 81 ? -9.464 9.068 6.818 1.00 81.44 81 PRO A N 1
ATOM 660 C CA . PRO A 1 81 ? -9.280 10.428 7.332 1.00 81.44 81 PRO A CA 1
ATOM 661 C C . PRO A 1 81 ? -9.142 10.489 8.861 1.00 81.44 81 PRO A C 1
ATOM 663 O O . PRO A 1 81 ? -8.496 11.400 9.369 1.00 81.44 81 PRO A O 1
ATOM 666 N N . ASP A 1 82 ? -9.677 9.496 9.578 1.00 70.75 82 ASP A N 1
ATOM 667 C CA . ASP A 1 82 ? -9.774 9.507 11.045 1.00 70.75 82 ASP A CA 1
ATOM 668 C C . ASP A 1 82 ? -8.748 8.597 11.748 1.00 70.75 82 ASP A C 1
ATOM 670 O O . ASP A 1 82 ? -8.774 8.437 12.965 1.00 70.75 82 ASP A O 1
ATOM 674 N N . GLY A 1 83 ? -7.813 7.998 11.001 1.00 57.34 83 GLY A N 1
ATOM 675 C CA . GLY A 1 83 ? -6.799 7.094 11.564 1.00 57.34 83 GLY A CA 1
ATOM 676 C C . GLY A 1 83 ? -7.328 5.730 12.037 1.00 57.34 83 GLY A C 1
ATOM 677 O O . GLY A 1 83 ? -6.560 4.978 12.640 1.00 57.34 83 GLY A O 1
ATOM 678 N N . GLU A 1 84 ? -8.595 5.416 11.746 1.00 50.44 84 GLU A N 1
ATOM 679 C CA . GLU A 1 84 ? -9.272 4.144 12.051 1.00 50.44 84 GLU A CA 1
ATOM 680 C C . GLU A 1 84 ? -9.239 3.104 10.941 1.00 50.44 84 GLU A C 1
ATOM 682 O O . GLU A 1 84 ? -9.086 3.435 9.738 1.00 50.44 84 GLU A O 1
#

Organism: NCBI:txid39491

Nearest PDB structures (foldseek):
  5y6g-assembly1_A  TM=3.465E-01  e=4.238E+00  Escherichia coli K-12
  7beg-assembly1_B  TM=3.744E-01  e=4.797E+00  Escherichia coli
  6n60-assembly1_B  TM=3.397E-01  e=5.776E+00  Escherichia coli
  6kop-assembly1_B  TM=3.655E-01  e=7.400E+00  Mycobacterium tuberculosis H37Rv

Mean predicted aligned error: 6.5 Å

Foldseek 3Di:
DPPDDLLWDWWWQFLQVRHTAPDPRDPDDPPDDDDQQDWDFDQGPDPVRPRHTTIITTGTSPHDPVVSSVVSVVCSCVRVVPSD

pLDDT: mean 82.98, std 16.04, range [38.0, 96.44]

Sequence (84 aa):
MNTGNPKRSSQFLCLHCMKINQLGSGIQRGGHTREKWHVKDLTCFNKECHGMITKNLEIRWCDNILEARDKAEQIREKYYPDGE

Secondary structure (DSSP, 8-state):
-----GGGPPEEEETTT-SB--PPTT----SS-PPTT-EEEEE--SGGGTT-EEEEEEE-TTS-HHHHHHHHHHHHTTT-TT--

Solvent-accessible surface area (backbone atoms only — not comparable to full-atom values): 5296 Å² total; per-residue (Å²): 132,90,78,71,62,74,91,58,51,63,49,36,36,26,47,77,77,72,40,73,40,70,67,71,94,73,84,74,77,68,92,65,90,70,64,87,70,44,71,42,84,40,67,25,64,42,80,89,50,72,56,39,75,38,53,21,38,45,38,47,64,86,55,60,70,66,61,51,48,58,50,39,66,74,47,23,51,82,79,37,76,82,80,109